Protein AF-A0A6I3U8J6-F1 (afdb_monomer_lite)

Sequence (90 aa):
ALQAKGESVIIEKEYTRNHTEDMLQQFGGHLSVDGKKITVQGPQKLTGQKVVVPGDISSASFWLVAGLIVPNSRLVLQNVGINETRTGII

Radius of gyration: 17.68 Å; chains: 1; bounding box: 32×31×51 Å

Secondary structure (DSSP, 8-state):
-TTSSEEEEEE-SS----HHHHHHHHTT--EEEETTEEEEEES---------PPBPHHHHHHHHHHHHHSTT------SB---TTT-TT-

Organism: Streptococcus pneumoniae (NCBI:txid1313)

Structure (mmCIF, N/CA/C/O backbone):
data_AF-A0A6I3U8J6-F1
#
_entry.id   AF-A0A6I3U8J6-F1
#
loop_
_atom_site.group_PDB
_atom_site.id
_atom_site.type_symbol
_atom_site.label_atom_id
_atom_site.label_alt_id
_atom_site.label_comp_id
_atom_site.label_asym_id
_atom_site.label_entity_id
_atom_site.label_seq_id
_atom_site.pdbx_PDB_ins_code
_atom_site.Cartn_x
_atom_site.Ca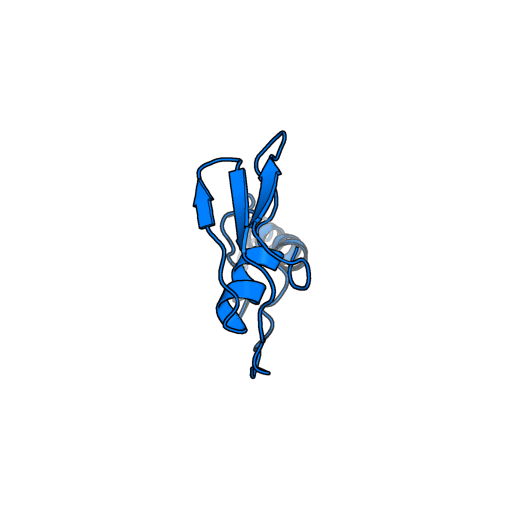rtn_y
_atom_site.Cartn_z
_atom_site.occupancy
_atom_site.B_iso_or_equiv
_atom_site.auth_seq_id
_atom_site.auth_comp_id
_atom_site.auth_asym_id
_atom_site.auth_atom_id
_atom_site.pdbx_PDB_model_num
ATOM 1 N N . ALA A 1 1 ? -5.373 3.422 18.634 1.00 90.62 1 ALA A N 1
ATOM 2 C CA . ALA A 1 1 ? -6.542 3.552 17.746 1.00 90.62 1 ALA A CA 1
ATOM 3 C C . ALA A 1 1 ? -7.480 2.349 17.854 1.00 90.62 1 ALA A C 1
ATOM 5 O O . ALA A 1 1 ? -8.482 2.461 18.539 1.00 90.62 1 ALA A O 1
ATOM 6 N N . LEU A 1 2 ? -7.138 1.179 17.299 1.00 96.38 2 LEU A N 1
ATOM 7 C CA . LEU A 1 2 ? -8.079 0.052 17.124 1.00 96.38 2 LEU A CA 1
ATOM 8 C C . LEU A 1 2 ? -8.779 -0.486 18.381 1.00 96.38 2 LEU A C 1
ATOM 10 O O . LEU A 1 2 ? -9.903 -0.958 18.278 1.00 96.38 2 LEU A O 1
ATOM 14 N N . GLN A 1 3 ? -8.121 -0.456 19.541 1.00 97.31 3 GLN A N 1
ATOM 15 C CA . GLN A 1 3 ? -8.676 -0.950 20.812 1.00 97.31 3 GLN A CA 1
ATOM 16 C C . GLN A 1 3 ? -8.972 0.177 21.813 1.00 97.31 3 GLN A C 1
ATOM 18 O O . GLN A 1 3 ? -9.422 -0.080 22.927 1.00 97.31 3 GLN A O 1
ATOM 23 N N . ALA A 1 4 ? -8.708 1.430 21.431 1.00 96.88 4 ALA A N 1
ATOM 24 C CA . ALA A 1 4 ? -9.082 2.574 22.252 1.00 96.88 4 ALA A CA 1
ATOM 25 C C . ALA A 1 4 ? -10.605 2.741 22.218 1.00 96.88 4 ALA A C 1
ATOM 27 O O . ALA A 1 4 ? -11.239 2.406 21.223 1.00 96.88 4 ALA A O 1
ATOM 28 N N . LYS A 1 5 ? -11.200 3.261 23.293 1.00 97.00 5 LYS A N 1
ATOM 29 C CA . LYS A 1 5 ? -12.618 3.634 23.281 1.00 97.00 5 LYS A CA 1
ATOM 30 C C . LYS A 1 5 ? -12.769 5.000 22.617 1.00 97.00 5 LYS A C 1
ATOM 32 O O . LYS A 1 5 ? -12.107 5.945 23.040 1.00 97.00 5 LYS A O 1
ATOM 37 N N . GLY A 1 6 ? -13.665 5.101 21.640 1.00 94.94 6 GLY A N 1
ATOM 38 C CA . GLY A 1 6 ? -13.958 6.351 20.941 1.00 94.94 6 GLY A CA 1
ATOM 39 C C . GLY A 1 6 ? -13.139 6.526 19.665 1.00 94.94 6 GLY A C 1
ATOM 40 O O . GLY A 1 6 ? -12.723 5.556 19.033 1.00 94.94 6 GLY A O 1
ATOM 41 N N . GLU A 1 7 ? -12.944 7.776 19.263 1.00 97.19 7 GLU A N 1
ATOM 42 C CA . GLU A 1 7 ? -12.325 8.129 17.988 1.00 97.19 7 GLU A CA 1
ATOM 43 C C . GLU A 1 7 ? -10.834 8.451 18.150 1.00 97.19 7 GLU A C 1
ATOM 45 O O . GLU A 1 7 ? -10.427 9.173 19.058 1.00 97.19 7 GLU A O 1
ATOM 50 N N . SER A 1 8 ? -10.002 7.912 17.258 1.00 98.12 8 SER A N 1
ATOM 51 C CA . SER A 1 8 ? -8.610 8.325 17.079 1.00 98.12 8 SER A CA 1
ATOM 52 C C . SER A 1 8 ? -8.460 9.030 15.738 1.00 98.12 8 SER A C 1
ATOM 54 O O . SER A 1 8 ? -8.818 8.465 14.707 1.00 98.12 8 SER A O 1
ATOM 56 N N . VAL A 1 9 ? -7.889 10.232 15.757 1.00 98.19 9 VAL A N 1
ATOM 57 C CA . VAL A 1 9 ? -7.612 11.025 14.556 1.00 98.19 9 VAL A CA 1
ATOM 58 C C . VAL A 1 9 ? -6.104 11.141 14.374 1.00 98.19 9 VAL A C 1
ATOM 60 O O . VAL A 1 9 ? -5.397 11.585 15.278 1.00 98.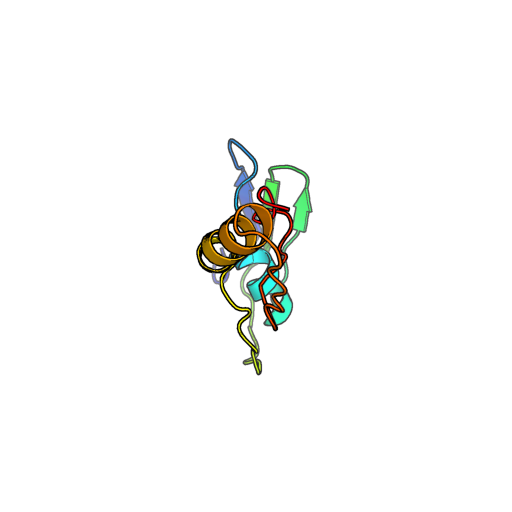19 9 VAL A O 1
ATOM 63 N N . ILE A 1 10 ? -5.621 10.745 13.202 1.00 97.94 10 ILE A N 1
ATOM 64 C CA . ILE A 1 10 ? -4.238 10.887 12.760 1.00 97.94 10 ILE A CA 1
ATOM 65 C C . ILE A 1 10 ? -4.218 11.963 11.677 1.00 97.94 10 ILE A C 1
ATOM 67 O O . ILE A 1 10 ? -5.026 11.929 10.753 1.00 97.94 10 ILE A O 1
ATOM 71 N N . ILE A 1 11 ? -3.315 12.933 11.806 1.00 98.06 11 ILE A N 1
ATOM 72 C CA . ILE A 1 11 ? -3.123 13.996 10.816 1.00 98.06 11 ILE A CA 1
ATOM 73 C C . ILE A 1 11 ? -1.706 13.870 10.276 1.00 98.06 11 ILE A C 1
ATOM 75 O O . ILE A 1 11 ? -0.731 14.056 11.009 1.00 98.06 11 ILE A O 1
ATOM 79 N N . GLU A 1 12 ? -1.595 13.539 8.999 1.00 97.50 12 GLU A N 1
ATOM 80 C CA . GLU A 1 12 ? -0.320 13.435 8.315 1.00 97.50 12 GLU A CA 1
ATOM 81 C C . GLU A 1 12 ? 0.205 14.817 7.917 1.00 97.50 12 GLU A C 1
ATOM 83 O O . GLU A 1 12 ? -0.548 15.736 7.591 1.00 97.50 12 GLU A O 1
ATOM 88 N N . LYS A 1 13 ? 1.533 14.966 7.913 1.00 97.25 13 LYS A N 1
ATOM 89 C CA . LYS A 1 13 ? 2.168 16.176 7.373 1.00 97.25 13 LYS A CA 1
ATOM 90 C C . LYS A 1 13 ? 2.107 16.193 5.850 1.00 97.25 13 LYS A C 1
ATOM 92 O O . LYS A 1 13 ? 1.820 17.232 5.271 1.00 97.25 13 LYS A O 1
ATOM 97 N N . GLU A 1 14 ? 2.328 15.044 5.222 1.00 95.94 14 GLU A N 1
ATOM 98 C CA . GLU A 1 14 ? 2.264 14.802 3.779 1.00 95.94 14 GLU A CA 1
ATOM 99 C C . GLU A 1 14 ? 1.626 13.443 3.517 1.00 95.94 14 GLU A C 1
ATOM 101 O O . GLU A 1 14 ? 1.624 12.610 4.418 1.00 95.94 14 GLU A O 1
ATOM 106 N N . TYR A 1 15 ? 1.118 13.225 2.301 1.00 93.81 15 TYR A N 1
ATOM 107 C CA . TYR A 1 15 ? 0.572 11.923 1.922 1.00 93.81 15 TYR A CA 1
ATOM 108 C C . TYR A 1 15 ? 1.638 10.837 2.055 1.00 93.81 15 TYR A C 1
ATOM 110 O O . TYR A 1 15 ? 2.735 10.961 1.499 1.00 93.81 15 TYR A O 1
ATOM 118 N N . THR A 1 16 ? 1.310 9.775 2.787 1.00 96.06 16 THR A N 1
ATOM 119 C CA . THR A 1 16 ? 2.184 8.611 2.937 1.00 96.06 16 THR A CA 1
ATOM 120 C C . THR A 1 16 ? 1.584 7.365 2.282 1.00 96.06 16 THR A C 1
ATOM 122 O O . THR A 1 16 ? 0.629 7.433 1.509 1.00 96.06 16 THR A O 1
ATOM 125 N N . ARG A 1 17 ? 2.212 6.209 2.511 1.00 96.69 17 ARG A N 1
ATOM 126 C CA . ARG A 1 17 ? 1.722 4.927 1.998 1.00 96.69 17 ARG A CA 1
ATOM 127 C C . ARG A 1 17 ? 0.510 4.491 2.807 1.00 96.69 17 ARG A C 1
ATOM 129 O O . ARG A 1 17 ? 0.564 4.524 4.029 1.00 96.69 17 ARG A O 1
ATOM 136 N N . ASN A 1 18 ? -0.487 3.935 2.135 1.00 97.06 18 ASN A N 1
ATOM 137 C CA . ASN A 1 18 ? -1.775 3.583 2.737 1.00 97.06 18 ASN A CA 1
ATOM 138 C C . ASN A 1 18 ? -1.986 2.067 2.968 1.00 97.06 18 ASN A C 1
ATOM 140 O O . ASN A 1 18 ? -3.114 1.590 3.070 1.00 97.06 18 ASN A O 1
ATOM 144 N N . HIS A 1 19 ? -0.915 1.262 3.017 1.00 97.38 19 HIS A N 1
ATOM 145 C CA . HIS A 1 19 ? -1.051 -0.199 3.145 1.00 97.38 19 HIS A CA 1
ATOM 146 C C . HIS A 1 19 ? -1.747 -0.635 4.445 1.00 97.38 19 HIS A C 1
ATOM 148 O O . HIS A 1 19 ? -2.385 -1.686 4.474 1.00 97.38 19 HIS A O 1
ATOM 154 N N . THR A 1 20 ? -1.610 0.138 5.526 1.00 97.44 20 THR A N 1
ATOM 155 C CA . THR A 1 20 ? -2.251 -0.187 6.810 1.00 97.44 20 THR A CA 1
ATOM 156 C C . THR A 1 20 ? -3.759 -0.003 6.712 1.00 97.44 20 THR A C 1
ATOM 158 O O . THR A 1 20 ? -4.515 -0.821 7.226 1.00 97.44 20 THR A O 1
ATOM 161 N N . GLU A 1 21 ? -4.188 1.050 6.031 1.00 97.69 21 GLU A N 1
ATOM 162 C CA . GLU A 1 21 ? -5.569 1.431 5.796 1.00 97.69 21 GLU A CA 1
ATOM 163 C C . GLU A 1 21 ? -6.259 0.397 4.905 1.00 97.69 21 GLU A C 1
ATOM 165 O O . GLU A 1 21 ? -7.294 -0.147 5.296 1.00 97.69 21 GLU A O 1
ATOM 170 N N . ASP A 1 22 ? -5.633 0.051 3.775 1.00 97.19 22 ASP A N 1
ATOM 171 C CA . ASP A 1 22 ? -6.131 -0.965 2.840 1.00 97.19 22 ASP A CA 1
ATOM 172 C C . ASP A 1 22 ? -6.320 -2.317 3.550 1.00 97.19 22 ASP A C 1
ATOM 174 O O . ASP A 1 22 ? -7.375 -2.953 3.471 1.00 97.19 22 ASP A O 1
ATOM 178 N N . MET A 1 23 ? -5.307 -2.747 4.311 1.00 97.94 23 MET A N 1
ATOM 179 C CA . MET A 1 23 ? -5.353 -4.009 5.052 1.00 97.94 23 MET A CA 1
ATOM 180 C C . MET A 1 23 ? -6.367 -3.968 6.194 1.00 97.94 23 MET A C 1
ATOM 182 O O . MET A 1 23 ? -7.059 -4.957 6.436 1.00 97.94 23 MET A O 1
ATOM 186 N N . LEU A 1 24 ? -6.496 -2.842 6.898 1.00 97.62 24 LEU A N 1
ATOM 187 C CA . LEU A 1 24 ? -7.479 -2.705 7.967 1.00 97.62 24 LEU A CA 1
ATOM 188 C C . LEU A 1 24 ? -8.899 -2.876 7.420 1.00 97.62 24 LEU A C 1
ATOM 190 O O . LEU A 1 24 ? -9.670 -3.649 7.990 1.00 97.62 24 LEU A O 1
ATOM 194 N N . GLN A 1 25 ? -9.218 -2.232 6.295 1.00 97.12 25 GLN A N 1
ATOM 195 C CA . GLN A 1 25 ? -10.507 -2.395 5.620 1.00 97.12 25 GLN A CA 1
ATOM 196 C C . GLN A 1 25 ? -10.731 -3.837 5.152 1.00 97.12 25 GLN A C 1
ATOM 198 O O . GLN A 1 25 ? -11.795 -4.404 5.407 1.00 97.12 25 GLN A O 1
ATOM 203 N N . GLN A 1 26 ? -9.722 -4.480 4.552 1.00 97.62 26 GLN A N 1
ATOM 204 C CA . GLN A 1 26 ? -9.817 -5.879 4.119 1.00 97.62 26 GLN A CA 1
ATOM 205 C C . GLN A 1 26 ? -10.140 -6.835 5.281 1.00 97.62 26 GLN A C 1
ATOM 207 O O . GLN A 1 26 ? -10.887 -7.798 5.112 1.00 97.62 26 GLN A O 1
ATOM 212 N N . PHE A 1 27 ? -9.614 -6.568 6.478 1.00 98.38 27 PHE A N 1
ATOM 213 C CA . PHE A 1 27 ? -9.864 -7.367 7.682 1.00 98.38 27 PHE A CA 1
ATOM 214 C C . PHE A 1 27 ? -11.186 -7.011 8.395 1.00 98.38 27 PHE A C 1
ATOM 216 O O . PHE A 1 27 ? -11.467 -7.545 9.473 1.00 98.38 27 PHE A O 1
ATOM 223 N N . GLY A 1 28 ? -12.019 -6.152 7.796 1.00 97.06 28 GLY A N 1
ATOM 224 C CA . GLY A 1 28 ? -13.317 -5.720 8.328 1.00 97.06 28 GLY A CA 1
ATOM 225 C C . GLY A 1 28 ? -13.235 -4.562 9.329 1.00 97.06 28 GLY A C 1
ATOM 226 O O . GLY A 1 28 ? -14.215 -4.266 10.015 1.00 97.06 28 GLY A O 1
ATOM 227 N N . GLY A 1 29 ? -12.073 -3.921 9.445 1.00 97.12 29 GLY A N 1
ATOM 228 C CA . GLY A 1 29 ? -11.902 -2.695 10.210 1.00 97.12 29 GLY A CA 1
ATOM 229 C C . GLY A 1 29 ? -12.495 -1.484 9.491 1.00 97.12 29 GLY A C 1
ATOM 230 O O . GLY A 1 29 ? -12.657 -1.472 8.274 1.00 97.12 29 GLY A O 1
ATOM 231 N N . HIS A 1 30 ? -12.822 -0.451 10.261 1.00 95.81 30 HIS A N 1
ATOM 232 C CA . HIS A 1 30 ? -13.457 0.765 9.753 1.00 95.81 30 HIS A CA 1
ATOM 233 C C . HIS A 1 30 ? -12.552 1.974 9.980 1.00 95.81 30 HIS A C 1
ATOM 235 O O . HIS A 1 30 ? -12.091 2.237 11.093 1.00 95.81 30 HIS A O 1
ATOM 241 N N . LEU A 1 31 ? -12.320 2.738 8.924 1.00 97.56 31 LEU A N 1
ATOM 242 C CA . LEU A 1 31 ? -11.607 4.005 8.976 1.00 97.56 31 LEU A CA 1
ATOM 243 C C . LEU A 1 31 ? -12.140 4.916 7.871 1.00 97.56 31 LEU A C 1
ATOM 245 O O . LEU A 1 31 ? -12.689 4.428 6.881 1.00 97.56 31 LEU A O 1
ATOM 249 N N . SER A 1 32 ? -11.945 6.219 8.019 1.00 97.56 32 SER A N 1
ATOM 250 C CA . SER A 1 32 ? -12.169 7.189 6.947 1.00 97.56 32 SER A CA 1
ATOM 251 C C . SER A 1 32 ? -10.900 7.989 6.693 1.00 97.56 32 SER A C 1
ATOM 253 O O . SER A 1 32 ? -10.209 8.357 7.644 1.00 97.56 32 SER A O 1
ATOM 255 N N . VAL A 1 33 ? -10.631 8.291 5.426 1.00 97.06 33 VAL A N 1
ATOM 256 C CA . VAL A 1 33 ? -9.534 9.167 5.006 1.00 97.06 33 VAL A CA 1
ATOM 257 C C . VAL A 1 33 ? -10.137 10.390 4.322 1.00 97.06 33 VAL A C 1
ATOM 259 O O . VAL A 1 33 ? -10.913 10.245 3.380 1.00 97.06 33 VAL A O 1
ATOM 262 N N . ASP A 1 34 ? -9.798 11.577 4.813 1.00 96.88 34 ASP A N 1
ATOM 263 C CA . ASP A 1 34 ? -10.161 12.872 4.235 1.00 96.88 34 ASP A CA 1
ATOM 264 C C . ASP A 1 34 ? -8.887 13.711 4.070 1.00 96.88 34 ASP A C 1
ATOM 266 O O . ASP A 1 34 ? -8.349 14.278 5.028 1.00 96.88 34 ASP A O 1
ATOM 270 N N . GLY A 1 35 ? -8.331 13.699 2.857 1.00 95.81 35 GLY A N 1
ATOM 271 C CA . GLY A 1 35 ? -7.006 14.250 2.584 1.00 95.81 35 GLY A CA 1
ATOM 272 C C . GLY A 1 35 ? -5.943 13.620 3.489 1.00 95.81 35 GLY A C 1
ATOM 273 O O . GLY A 1 35 ? -5.721 12.415 3.456 1.00 95.81 35 GLY A O 1
ATOM 274 N N . LYS A 1 36 ? -5.297 14.442 4.322 1.00 96.88 36 LYS A N 1
ATOM 275 C CA . LYS A 1 36 ? -4.249 14.021 5.272 1.00 96.88 36 LYS A CA 1
ATOM 276 C C . LYS A 1 36 ? -4.799 13.580 6.636 1.00 96.88 36 LYS A C 1
ATOM 278 O O . LYS A 1 36 ? -4.025 13.339 7.562 1.00 96.88 36 LYS A O 1
ATOM 283 N N . LYS A 1 37 ? -6.122 13.546 6.812 1.00 98.06 37 LYS A N 1
ATOM 284 C CA . LYS A 1 37 ? -6.777 13.171 8.068 1.00 98.06 37 LYS A CA 1
ATOM 285 C C . LY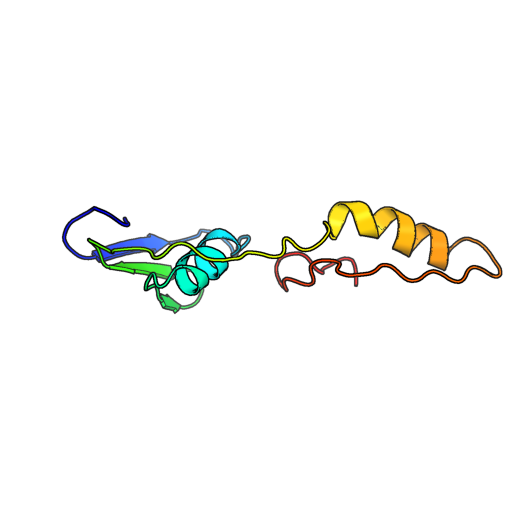S A 1 37 ? -7.301 11.743 7.974 1.00 98.06 37 LYS A C 1
ATOM 287 O O . LYS A 1 37 ? -8.191 11.458 7.180 1.00 98.06 37 LYS A O 1
ATOM 292 N N . ILE A 1 38 ? -6.800 10.871 8.839 1.00 98.25 38 ILE A N 1
ATOM 293 C CA . ILE A 1 38 ? -7.254 9.488 8.979 1.00 98.25 38 ILE A CA 1
ATOM 294 C C . ILE A 1 38 ? -7.991 9.363 10.310 1.00 98.25 38 ILE A C 1
ATOM 296 O O . ILE A 1 38 ? -7.439 9.653 11.372 1.00 98.25 38 ILE A O 1
ATOM 300 N N . THR A 1 39 ? -9.235 8.907 10.266 1.00 98.31 39 THR A N 1
ATOM 301 C CA . THR A 1 39 ? -10.069 8.704 11.451 1.00 98.31 39 THR A CA 1
ATOM 302 C C . THR A 1 39 ? -10.349 7.220 11.639 1.00 98.31 39 THR A C 1
ATOM 304 O O . THR A 1 39 ? -10.818 6.548 10.723 1.00 98.31 39 THR A O 1
ATOM 307 N N . VAL A 1 40 ? -10.096 6.711 12.844 1.00 98.12 40 VAL A N 1
ATOM 308 C CA . VAL A 1 40 ? -10.293 5.306 13.219 1.00 98.12 40 VAL A CA 1
ATOM 309 C C . VAL A 1 40 ? -11.153 5.239 14.476 1.00 98.12 40 VAL A C 1
ATOM 311 O O . VAL A 1 40 ? -10.774 5.769 15.522 1.00 98.12 40 VAL A O 1
ATOM 314 N N . GLN A 1 41 ? -12.295 4.558 14.397 1.00 95.94 41 GLN A N 1
ATOM 315 C CA . GLN A 1 41 ? -13.168 4.335 15.553 1.00 95.94 41 GLN A CA 1
ATOM 316 C C . GLN A 1 41 ? -12.788 3.047 16.275 1.00 95.94 41 GLN A C 1
ATOM 318 O O . GLN A 1 41 ? -12.635 2.02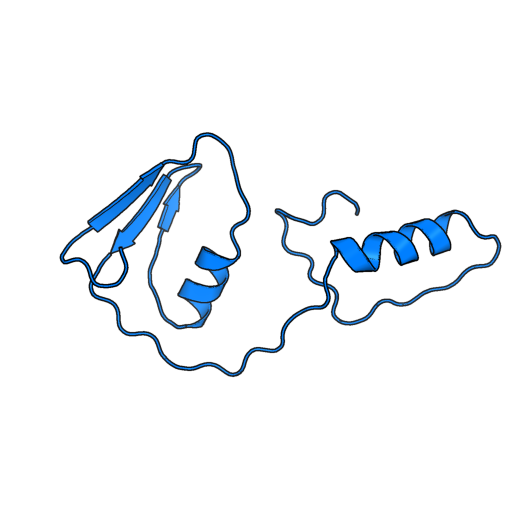1 15.627 1.00 95.94 41 GLN A O 1
ATOM 323 N N . GLY A 1 42 ? -12.669 3.061 17.599 1.00 95.94 42 GLY A N 1
ATOM 324 C CA . GLY A 1 42 ? -12.444 1.857 18.396 1.00 95.94 42 GLY A CA 1
ATOM 325 C C . GLY A 1 42 ? -13.496 1.656 19.499 1.00 95.94 42 GLY A C 1
ATOM 326 O O . GLY A 1 42 ? -14.196 2.600 19.884 1.00 95.94 42 GLY A O 1
ATOM 327 N N . PRO A 1 43 ? -13.596 0.439 20.063 1.00 97.31 43 PRO A N 1
ATOM 328 C CA . PRO A 1 43 ? -12.829 -0.753 19.698 1.00 97.31 43 PRO A CA 1
ATOM 329 C C . PRO A 1 43 ? -13.380 -1.457 18.444 1.00 97.31 43 PRO A C 1
ATOM 331 O O . PRO A 1 43 ? -14.586 -1.451 18.205 1.00 97.31 43 PRO A O 1
ATOM 334 N N . GLN A 1 44 ? -12.511 -2.115 17.670 1.00 96.75 44 GLN A N 1
ATOM 335 C CA . GLN A 1 44 ? -12.898 -2.918 16.499 1.00 96.75 44 GLN A CA 1
ATOM 336 C C . GLN A 1 44 ? -12.544 -4.393 16.667 1.00 96.75 44 GLN A C 1
ATOM 338 O O . GLN A 1 44 ? -11.550 -4.748 17.307 1.00 96.75 44 GLN A O 1
ATOM 343 N N . LYS A 1 45 ? -13.344 -5.252 16.031 1.00 97.06 45 LYS A N 1
ATOM 344 C CA . LYS A 1 45 ? -13.028 -6.665 15.824 1.00 97.06 45 LYS A CA 1
ATOM 345 C C . LYS A 1 45 ? -12.616 -6.866 14.377 1.00 97.06 45 LYS A C 1
ATOM 347 O O . LYS A 1 45 ? -13.308 -6.409 13.476 1.00 97.06 45 LYS A O 1
ATOM 352 N N . LEU A 1 46 ? -11.510 -7.568 14.186 1.00 97.94 46 LEU A N 1
ATOM 353 C CA . LEU A 1 46 ? -11.005 -7.935 12.8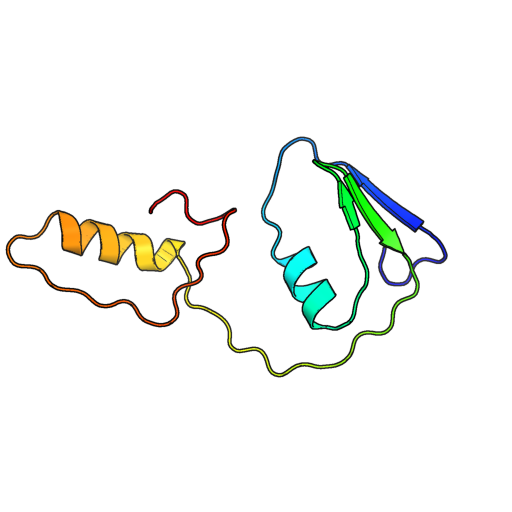72 1.00 97.94 46 LEU A CA 1
ATOM 354 C C . LEU A 1 46 ? -11.275 -9.413 12.625 1.00 97.94 46 LEU A C 1
ATOM 356 O O . LEU A 1 46 ? -11.264 -10.217 13.560 1.00 97.94 46 LEU A O 1
ATOM 360 N N . THR A 1 47 ? -11.500 -9.764 11.367 1.00 98.19 47 THR A N 1
ATOM 361 C CA . THR A 1 47 ? -11.703 -11.149 10.941 1.00 98.19 47 THR A CA 1
ATOM 362 C C . THR A 1 47 ? -10.503 -11.593 10.123 1.00 98.19 47 THR A C 1
ATOM 364 O O . THR A 1 47 ? -10.030 -10.849 9.268 1.00 98.19 47 THR A O 1
ATOM 367 N N . GLY A 1 48 ? -9.995 -12.797 10.393 1.00 98.00 48 GLY A N 1
ATOM 368 C CA . GLY A 1 48 ? -8.904 -13.370 9.608 1.00 98.00 48 GLY A CA 1
ATOM 369 C C . GLY A 1 48 ? -9.292 -13.506 8.135 1.00 98.00 48 GLY A C 1
ATOM 370 O O . GLY A 1 48 ? -10.416 -13.891 7.821 1.00 98.00 48 GLY A O 1
ATOM 371 N N . GLN A 1 49 ? -8.354 -13.200 7.242 1.00 97.38 49 GLN A N 1
ATOM 372 C CA . GLN A 1 49 ? -8.563 -13.225 5.796 1.00 97.38 49 GLN A CA 1
ATOM 373 C C . GLN A 1 49 ? -7.526 -14.108 5.109 1.00 97.38 49 GLN A C 1
ATOM 375 O O . GLN A 1 49 ? -6.388 -14.234 5.568 1.00 97.38 49 GLN A O 1
ATOM 380 N N . LYS A 1 50 ? -7.897 -14.675 3.959 1.00 97.81 50 LYS A N 1
ATOM 381 C CA . LYS A 1 50 ? -6.920 -15.225 3.017 1.00 97.81 50 LYS A CA 1
ATOM 382 C C . LYS A 1 50 ? -6.357 -14.069 2.196 1.00 97.81 50 LYS A C 1
ATOM 384 O O . LYS A 1 50 ? -7.083 -13.453 1.422 1.00 97.81 50 LYS A O 1
ATOM 389 N N . VAL A 1 51 ? -5.067 -13.796 2.353 1.00 97.25 51 VAL A N 1
ATOM 390 C CA . VAL A 1 51 ? -4.390 -12.689 1.670 1.00 97.25 51 VAL A CA 1
ATOM 391 C C . VAL A 1 51 ? -3.421 -13.255 0.642 1.00 97.25 51 VAL A C 1
ATOM 393 O O . VAL A 1 51 ? -2.538 -14.041 0.980 1.00 97.25 51 VAL A O 1
ATOM 396 N N . VAL A 1 52 ? -3.586 -12.855 -0.618 1.00 97.19 52 VAL A N 1
ATOM 397 C CA . VAL A 1 52 ? -2.570 -13.063 -1.654 1.00 97.19 52 VAL A CA 1
ATOM 398 C C . VAL A 1 52 ? -1.709 -11.811 -1.673 1.00 97.19 52 VAL A C 1
ATOM 400 O O . VAL A 1 52 ? -2.167 -10.750 -2.084 1.00 97.19 52 VAL A O 1
ATOM 403 N N . VAL A 1 53 ? -0.482 -11.920 -1.170 1.00 97.06 53 VAL A N 1
ATOM 404 C CA . VAL A 1 53 ? 0.428 -10.774 -1.089 1.00 97.06 53 VAL A CA 1
ATOM 405 C C . VAL A 1 53 ? 0.937 -10.451 -2.499 1.00 97.06 53 VAL A C 1
ATOM 407 O O . VAL A 1 53 ? 1.478 -11.345 -3.159 1.00 97.06 53 VAL A O 1
ATOM 410 N N . PRO A 1 54 ? 0.760 -9.213 -2.995 1.00 97.62 54 PRO A N 1
ATOM 411 C CA . PRO A 1 54 ? 1.322 -8.822 -4.277 1.00 97.62 54 PRO A CA 1
ATOM 412 C C . PRO A 1 54 ? 2.854 -8.759 -4.201 1.00 97.62 54 PRO A C 1
ATOM 414 O O . PRO A 1 54 ? 3.434 -8.441 -3.162 1.00 97.62 54 PRO A O 1
ATOM 417 N N . GLY A 1 55 ? 3.517 -9.036 -5.320 1.00 97.69 55 GLY A N 1
ATOM 418 C CA . GLY A 1 55 ? 4.946 -8.811 -5.497 1.00 97.69 55 GLY A CA 1
ATOM 419 C C . GLY A 1 55 ? 5.305 -7.331 -5.347 1.00 97.69 55 GLY A C 1
ATOM 420 O O . GLY A 1 55 ? 4.504 -6.443 -5.630 1.00 97.69 55 GLY A O 1
ATOM 421 N N . ASP A 1 56 ? 6.524 -7.050 -4.900 1.00 97.62 56 ASP A N 1
ATOM 422 C CA . ASP A 1 56 ? 6.951 -5.684 -4.601 1.00 97.62 56 ASP A CA 1
ATOM 423 C C . ASP A 1 56 ? 7.335 -4.898 -5.865 1.00 97.62 56 ASP A C 1
ATOM 425 O O . ASP A 1 56 ? 8.263 -5.269 -6.588 1.00 97.62 56 ASP A O 1
ATOM 429 N N . ILE A 1 57 ? 6.667 -3.761 -6.093 1.00 97.62 57 ILE A N 1
ATOM 430 C CA . ILE A 1 57 ? 6.956 -2.848 -7.208 1.00 97.62 57 ILE A CA 1
ATOM 431 C C . ILE A 1 57 ? 8.377 -2.287 -7.156 1.00 97.62 57 ILE A C 1
ATOM 433 O O . ILE A 1 57 ? 9.000 -2.090 -8.197 1.00 97.62 57 ILE A O 1
ATOM 437 N N . SER A 1 58 ? 8.935 -2.081 -5.959 1.00 97.06 58 SER A N 1
ATOM 438 C CA . SER A 1 58 ? 10.310 -1.599 -5.827 1.00 97.06 58 SER A CA 1
ATOM 439 C C . SER A 1 58 ? 11.308 -2.639 -6.341 1.00 97.06 58 SER A C 1
ATOM 441 O O . SER A 1 58 ? 12.283 -2.271 -6.987 1.00 97.06 58 SER A O 1
ATOM 443 N N . SER A 1 59 ? 11.026 -3.931 -6.176 1.00 97.88 59 SER A N 1
ATOM 444 C CA . SER A 1 59 ? 11.837 -5.007 -6.758 1.00 97.88 59 SER A CA 1
ATOM 445 C C . SER A 1 59 ? 11.552 -5.209 -8.253 1.00 97.88 59 SER A C 1
ATOM 447 O O . SER A 1 59 ? 12.470 -5.436 -9.041 1.00 97.88 59 SER A O 1
ATOM 449 N N . ALA A 1 60 ? 10.291 -5.075 -8.673 1.00 98.00 60 ALA A N 1
ATOM 450 C CA . ALA A 1 60 ? 9.899 -5.139 -10.081 1.00 98.00 60 ALA A CA 1
ATOM 451 C C . ALA A 1 60 ? 10.528 -4.013 -10.921 1.00 98.00 60 ALA A C 1
ATOM 453 O O . ALA A 1 60 ? 10.824 -4.226 -12.095 1.00 98.00 60 ALA A O 1
ATOM 454 N N . SER A 1 61 ? 10.787 -2.846 -10.319 1.00 98.06 61 SER A N 1
ATOM 455 C CA . SER A 1 61 ? 11.375 -1.681 -10.992 1.00 98.06 61 SER A CA 1
ATOM 456 C C . SER A 1 61 ? 12.681 -1.996 -11.727 1.00 98.06 61 SER A C 1
ATOM 458 O O . SER A 1 61 ? 12.859 -1.568 -12.865 1.00 98.06 61 SER A O 1
ATOM 460 N N . PHE A 1 62 ? 13.556 -2.817 -11.140 1.00 98.25 62 PHE A N 1
ATOM 461 C CA . PHE A 1 62 ? 14.817 -3.216 -11.766 1.00 98.25 62 PHE A CA 1
ATOM 462 C C . PHE A 1 62 ? 14.593 -3.988 -13.070 1.00 98.25 62 PHE A C 1
ATOM 464 O O . PHE A 1 62 ? 15.270 -3.736 -14.066 1.00 98.25 62 PHE A O 1
ATOM 471 N N . TRP A 1 63 ? 13.611 -4.890 -13.088 1.00 98.31 63 TRP A N 1
ATOM 472 C CA . TRP A 1 63 ? 13.248 -5.650 -14.282 1.00 98.31 63 TRP A CA 1
ATOM 473 C C . TRP A 1 63 ? 12.550 -4.781 -15.326 1.00 98.31 63 TRP A C 1
ATOM 475 O O . TRP A 1 63 ? 12.829 -4.932 -16.513 1.00 98.31 63 TRP A O 1
ATOM 485 N N . LEU A 1 64 ? 11.688 -3.852 -14.899 1.00 97.75 64 LEU A N 1
ATOM 486 C CA . LEU A 1 64 ? 11.056 -2.883 -15.799 1.00 97.75 64 LEU A CA 1
ATOM 487 C C . LEU A 1 64 ? 12.117 -2.046 -16.522 1.00 97.75 64 LEU A C 1
ATOM 489 O O . LEU A 1 64 ? 12.123 -1.996 -17.749 1.00 97.75 64 LEU A O 1
ATOM 493 N N . VAL A 1 65 ? 13.065 -1.465 -15.781 1.00 98.19 65 VAL A N 1
ATOM 494 C CA . VAL A 1 65 ? 14.160 -0.673 -16.359 1.00 98.19 65 VAL A CA 1
ATOM 495 C C . VAL A 1 65 ? 15.027 -1.525 -17.286 1.00 98.19 65 VAL A C 1
ATOM 497 O O . VAL A 1 65 ? 15.321 -1.092 -18.397 1.00 98.19 65 VAL A O 1
ATOM 500 N N . ALA A 1 66 ? 15.383 -2.752 -16.890 1.00 98.31 66 ALA A N 1
ATOM 501 C CA . ALA A 1 66 ? 16.144 -3.663 -17.746 1.00 98.31 66 ALA A CA 1
ATOM 502 C C . ALA A 1 66 ? 15.420 -3.957 -19.073 1.00 98.31 66 ALA A C 1
ATOM 504 O O . ALA A 1 66 ? 16.037 -3.897 -20.134 1.00 98.31 66 ALA A O 1
ATOM 505 N N . GLY A 1 67 ? 14.108 -4.209 -19.025 1.00 98.00 67 GLY A N 1
ATOM 506 C CA . GLY A 1 67 ? 13.286 -4.443 -20.214 1.00 98.00 67 GLY A CA 1
ATOM 507 C C . GLY A 1 67 ? 13.191 -3.241 -21.154 1.00 98.00 67 GLY A C 1
ATOM 508 O O . GLY A 1 67 ? 13.017 -3.436 -22.354 1.00 98.00 67 GLY A O 1
ATOM 509 N N . LEU A 1 68 ? 13.333 -2.018 -20.631 1.00 97.62 68 LEU A N 1
ATOM 510 C CA . LEU A 1 68 ? 13.333 -0.787 -21.425 1.00 97.62 68 LEU A CA 1
ATOM 511 C C . LEU A 1 68 ? 14.678 -0.517 -22.112 1.00 97.62 68 LEU A C 1
ATOM 513 O O . LEU A 1 68 ? 14.693 -0.010 -23.231 1.00 97.62 68 LEU A O 1
ATOM 517 N N . ILE A 1 69 ? 15.802 -0.824 -21.453 1.00 98.31 69 ILE A N 1
ATOM 518 C CA . ILE A 1 69 ? 17.137 -0.426 -21.938 1.00 98.31 69 ILE A CA 1
ATOM 519 C C . ILE A 1 69 ? 17.877 -1.525 -22.709 1.00 98.31 69 ILE A C 1
ATOM 521 O O . ILE A 1 69 ? 18.806 -1.220 -23.456 1.00 98.31 69 ILE A O 1
ATOM 525 N N . VAL A 1 70 ? 17.504 -2.798 -22.542 1.00 98.69 70 VAL A N 1
ATOM 526 C CA . VAL A 1 70 ? 18.149 -3.920 -23.238 1.00 98.69 70 VAL A CA 1
ATOM 527 C C . VAL A 1 70 ? 17.422 -4.195 -24.564 1.00 98.69 70 VAL A C 1
ATOM 529 O O . VAL A 1 70 ? 16.232 -4.525 -24.540 1.00 98.69 70 VAL A O 1
ATOM 532 N N . PRO A 1 71 ? 18.101 -4.110 -25.726 1.00 98.12 71 PRO A N 1
ATOM 533 C CA . PRO A 1 71 ? 17.470 -4.316 -27.028 1.00 98.12 71 PRO A CA 1
ATOM 534 C C . PRO A 1 71 ? 16.777 -5.674 -27.156 1.00 98.12 71 PRO A C 1
ATOM 536 O O . PRO A 1 71 ? 17.274 -6.684 -26.662 1.00 98.12 71 PRO A O 1
ATOM 539 N N . ASN A 1 72 ? 15.657 -5.703 -27.885 1.00 98.00 72 ASN A N 1
ATOM 540 C CA . ASN A 1 72 ? 14.866 -6.911 -28.158 1.00 98.00 72 ASN A CA 1
ATOM 541 C C . ASN A 1 72 ? 14.347 -7.640 -26.899 1.00 98.00 72 ASN A C 1
ATOM 543 O O . ASN A 1 72 ? 14.050 -8.835 -26.954 1.00 98.00 72 ASN A O 1
ATOM 547 N N . SER A 1 73 ? 14.217 -6.939 -25.770 1.00 98.25 73 SER A N 1
ATOM 548 C CA . SER A 1 73 ? 13.671 -7.510 -24.537 1.00 98.25 73 SER A CA 1
ATOM 549 C C . SER A 1 73 ? 12.153 -7.664 -24.582 1.00 98.25 73 SER A C 1
ATOM 551 O O . SER A 1 73 ? 11.431 -6.823 -25.115 1.00 98.25 73 SER A O 1
ATOM 553 N N . ARG A 1 74 ? 11.654 -8.728 -23.947 1.00 97.69 74 ARG A N 1
ATOM 554 C CA . ARG A 1 74 ? 10.229 -8.938 -23.670 1.00 97.69 74 ARG A CA 1
ATOM 555 C C . ARG A 1 74 ? 10.077 -9.567 -22.292 1.00 97.69 74 ARG A C 1
ATOM 557 O O . ARG A 1 74 ? 10.522 -10.690 -22.079 1.00 97.69 74 ARG A O 1
ATOM 564 N N . LEU A 1 75 ? 9.431 -8.854 -21.374 1.00 97.00 75 LEU A N 1
ATOM 565 C CA . LEU A 1 75 ? 9.249 -9.279 -19.986 1.00 97.00 75 LEU A CA 1
ATOM 566 C C . LEU A 1 75 ? 7.767 -9.253 -19.602 1.00 97.00 75 LEU A C 1
ATOM 568 O O . LEU A 1 75 ? 7.014 -8.398 -20.062 1.00 97.00 75 LEU A O 1
ATOM 572 N N . VAL A 1 76 ? 7.362 -10.187 -18.740 1.00 97.69 76 VAL A N 1
ATOM 573 C CA . VAL A 1 76 ? 6.046 -10.201 -18.088 1.00 97.69 76 VAL A CA 1
ATOM 574 C C . VAL A 1 76 ? 6.275 -10.412 -16.596 1.00 97.69 76 VAL A C 1
ATOM 576 O O . VAL A 1 76 ? 6.721 -11.480 -16.184 1.00 97.69 76 VAL A O 1
ATOM 579 N N . LEU A 1 77 ? 5.975 -9.393 -15.790 1.00 97.31 77 LEU A N 1
ATOM 580 C CA . LEU A 1 77 ? 6.046 -9.464 -14.330 1.00 97.31 77 LEU A CA 1
ATOM 581 C C . LEU A 1 77 ? 4.636 -9.696 -13.786 1.00 97.31 77 LEU A C 1
ATOM 583 O O . LEU A 1 77 ? 3.748 -8.868 -13.971 1.00 97.31 77 LEU A O 1
ATOM 587 N N . GLN A 1 78 ? 4.414 -10.848 -13.161 1.00 97.44 78 GLN A N 1
ATOM 588 C CA . GLN A 1 78 ? 3.087 -11.263 -12.706 1.00 97.44 78 GLN A CA 1
ATOM 589 C C . GLN A 1 78 ? 2.838 -10.855 -11.253 1.00 97.44 78 GLN A C 1
ATOM 591 O O . GLN A 1 78 ? 3.750 -10.893 -10.430 1.00 97.44 78 GLN A O 1
ATOM 596 N N . ASN A 1 79 ? 1.582 -10.517 -10.939 1.00 97.56 79 ASN A N 1
ATOM 597 C CA . ASN A 1 79 ? 1.113 -10.217 -9.582 1.00 97.56 79 ASN A CA 1
ATOM 598 C C . ASN A 1 79 ? 1.929 -9.122 -8.859 1.00 97.56 79 ASN A C 1
ATOM 600 O O . ASN A 1 79 ? 2.121 -9.202 -7.652 1.00 97.56 79 ASN A O 1
ATOM 604 N N . VAL A 1 80 ? 2.443 -8.113 -9.570 1.00 97.88 80 VAL A N 1
ATOM 605 C CA . VAL A 1 80 ? 3.145 -6.976 -8.948 1.00 97.88 80 VAL A CA 1
ATOM 606 C C . VAL A 1 80 ? 2.124 -5.993 -8.372 1.00 97.88 80 VAL A C 1
ATOM 608 O O . VAL A 1 80 ? 1.124 -5.680 -9.013 1.00 97.88 80 VAL A O 1
ATOM 611 N N . GLY A 1 81 ? 2.375 -5.503 -7.160 1.00 97.00 81 GLY A N 1
ATOM 612 C CA . GLY A 1 81 ? 1.516 -4.544 -6.480 1.00 97.00 81 GLY A CA 1
ATOM 613 C C . GLY A 1 81 ? 1.521 -3.191 -7.178 1.00 97.00 81 GLY A C 1
ATOM 614 O O . GLY A 1 81 ? 2.573 -2.591 -7.363 1.00 97.00 81 GLY A O 1
ATOM 615 N N . ILE A 1 82 ? 0.332 -2.696 -7.511 1.00 96.56 82 ILE A N 1
ATOM 616 C CA . ILE A 1 82 ? 0.114 -1.425 -8.216 1.00 96.56 82 ILE A CA 1
ATOM 617 C C . ILE A 1 82 ? -0.610 -0.398 -7.335 1.00 96.56 82 ILE A C 1
ATOM 619 O O . ILE A 1 82 ? -1.450 0.360 -7.801 1.00 96.56 82 ILE A O 1
ATOM 623 N N . ASN A 1 83 ? -0.315 -0.404 -6.034 1.00 96.25 83 ASN A N 1
ATOM 624 C CA . ASN A 1 83 ? -0.860 0.588 -5.112 1.00 96.25 83 ASN A CA 1
ATOM 625 C C . ASN A 1 83 ? -0.397 1.996 -5.535 1.00 96.25 83 ASN A C 1
ATOM 627 O O . ASN A 1 83 ? 0.805 2.228 -5.672 1.00 96.25 83 ASN A O 1
ATOM 631 N N . GLU A 1 84 ? -1.341 2.923 -5.708 1.00 93.88 84 GLU A N 1
ATOM 632 C CA . GLU A 1 84 ? -1.111 4.251 -6.296 1.00 93.88 84 GLU A CA 1
ATOM 633 C C . GLU A 1 84 ? -0.049 5.075 -5.549 1.00 93.88 84 GLU A C 1
ATOM 635 O O . GLU A 1 84 ? 0.719 5.816 -6.159 1.00 93.88 84 GLU A O 1
ATOM 640 N N . THR A 1 85 ? 0.095 4.879 -4.233 1.00 93.88 85 THR A N 1
ATOM 641 C CA . THR A 1 85 ? 1.127 5.555 -3.419 1.00 93.88 85 THR A CA 1
ATOM 642 C C . THR A 1 85 ? 2.548 5.012 -3.655 1.00 93.88 85 THR A C 1
ATOM 644 O O . THR A 1 85 ? 3.518 5.475 -3.048 1.00 93.88 85 THR A O 1
ATOM 647 N N . ARG A 1 86 ? 2.701 3.993 -4.513 1.00 95.75 86 ARG A N 1
ATOM 648 C CA . ARG A 1 86 ? 3.950 3.256 -4.773 1.00 95.75 86 ARG A CA 1
ATOM 649 C C . ARG A 1 86 ? 4.303 3.118 -6.254 1.00 95.75 86 ARG A C 1
ATOM 651 O O . ARG A 1 86 ? 5.409 2.667 -6.548 1.00 95.75 86 ARG A O 1
ATOM 658 N N . THR A 1 87 ? 3.417 3.485 -7.173 1.00 94.38 87 THR A N 1
ATOM 659 C CA . THR A 1 87 ? 3.564 3.226 -8.616 1.00 94.38 87 THR A CA 1
ATOM 660 C C . THR A 1 87 ? 4.309 4.305 -9.392 1.00 94.38 87 THR A C 1
A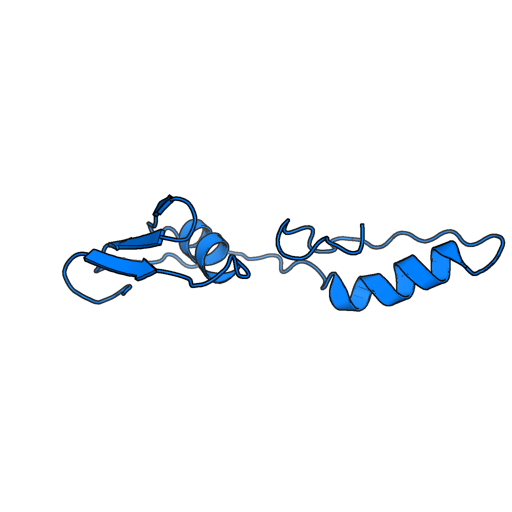TOM 662 O O . THR A 1 87 ? 4.276 4.271 -10.608 1.00 94.38 87 THR A O 1
ATOM 665 N N . GLY A 1 88 ? 5.041 5.219 -8.749 1.00 93.88 88 GLY A N 1
ATOM 666 C CA . GLY A 1 88 ? 5.718 6.326 -9.449 1.00 93.88 88 GLY A CA 1
ATOM 667 C C . GLY A 1 88 ? 6.798 5.942 -10.479 1.00 93.88 88 GLY A C 1
ATOM 668 O O . GLY A 1 88 ? 7.353 6.831 -11.113 1.00 93.88 88 GLY A O 1
ATOM 669 N N . ILE A 1 89 ? 7.135 4.653 -10.622 1.00 93.69 89 ILE A N 1
ATOM 670 C CA . ILE A 1 89 ? 8.032 4.133 -11.674 1.00 93.69 89 ILE A CA 1
ATOM 671 C C . ILE A 1 89 ? 7.294 3.776 -12.978 1.00 93.69 89 ILE A C 1
ATOM 673 O O . ILE A 1 89 ? 7.944 3.541 -13.994 1.00 93.69 89 ILE A O 1
ATOM 677 N N . ILE A 1 90 ? 5.962 3.677 -12.930 1.00 91.06 90 ILE A N 1
ATOM 678 C CA . ILE A 1 90 ? 5.074 3.420 -14.072 1.00 91.06 90 ILE A CA 1
ATOM 679 C C . ILE A 1 90 ? 4.580 4.768 -14.592 1.00 91.06 90 ILE A C 1
ATOM 681 O O . ILE A 1 90 ? 4.633 4.958 -15.825 1.00 91.06 90 ILE A O 1
#

InterPro domains:
  IPR001986 Enolpyruvate transferase domain [PF00275] (2-89)
  IPR013792 RNA 3'-terminal phosphate cyclase/enolpyruvate transferase, alpha/beta [SSF55205] (1-89)
  IPR036968 Enolpyruvate transferase domain superfamily [G3DSA:3.65.10.10] (1-51)
  IPR036968 Enolpyruvate transferase domain superfamily [G3DSA:3.65.10.10] (52-90)

Foldseek 3Di:
DQADAFKDKDADPADAACPVVVVCVVQVFDWDDDHRIIMGHDPDDGHDDDDDDAAEPVVCLVVVVCQVPPPPRDDDDPRHDPRPNRPPSD

pLDDT: mean 97.02, std 1.46, range [90.62, 98.69]